Protein AF-A0A377VDW9-F1 (afdb_monomer)

Foldseek 3Di:
DDPPVPQEEEAEPPGDDPDADAQGWYWYWDDVVVVTGTFIFGDHVVDTDGDDVDPPD

Secondary structure (DSSP, 8-state):
------SEEEE-TT---SS--TTEEEEEEPPGGGT--EEEEEEETTEEEE--SS---

Sequence (57 aa):
MGSKDSNYQVVYRYEPLMKYVPGGWVLFQRPKSCGGGFWLGKTYDGVFMLELERPFL

Solvent-accessible surface area (backbone atoms only — not comparable to full-atom values): 3731 Å² total; per-residue (Å²): 141,78,85,68,86,58,84,50,48,79,31,54,76,97,52,73,78,89,72,89,44,78,72,35,36,37,32,41,45,44,56,66,93,73,77,31,64,64,48,54,26,31,34,46,94,96,44,76,46,77,64,66,100,60,85,85,126

Organism: Klebsiella pneumoniae (NCBI:txid573)

pLDDT: mean 84.0, std 15.73, range [33.31, 94.69]

Mean predicted aligned error: 6.71 Å

Nearest PDB structures (fo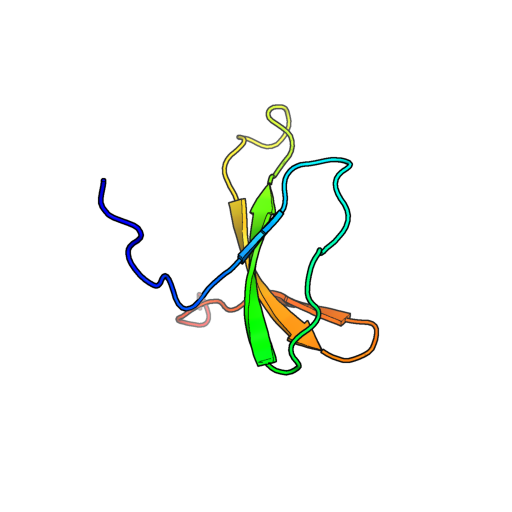ldseek):
  5jjp-assembly6_C  TM=6.293E-01  e=8.414E+00  Streptomyces sp. MJ635-86F5
  9b42-assembly1_H  TM=4.531E-01  e=2.282E+00  Pseudomonas virus Pa193

Structure (mmCIF, N/CA/C/O backbone):
data_AF-A0A377VDW9-F1
#
_entry.id   AF-A0A377VDW9-F1
#
loop_
_atom_site.group_PDB
_atom_site.id
_atom_site.type_symbol
_atom_site.label_atom_id
_atom_site.label_alt_id
_atom_site.label_comp_id
_atom_site.label_asym_id
_atom_site.label_entity_id
_atom_site.label_seq_id
_atom_site.pdbx_PDB_ins_code
_atom_site.Cartn_x
_atom_site.Cartn_y
_atom_site.Cartn_z
_atom_site.occupancy
_atom_site.B_iso_or_equiv
_atom_site.auth_seq_id
_atom_site.auth_comp_id
_atom_site.auth_asym_id
_atom_site.auth_atom_id
_atom_site.pdbx_PDB_model_num
ATOM 1 N N . MET A 1 1 ? 19.000 11.872 14.228 1.00 44.41 1 MET A N 1
ATOM 2 C CA . MET A 1 1 ? 18.084 12.306 15.306 1.00 44.41 1 MET A CA 1
ATOM 3 C C . MET A 1 1 ? 16.977 13.113 14.664 1.00 44.41 1 MET A C 1
ATOM 5 O O . MET A 1 1 ? 17.285 14.014 13.900 1.00 44.41 1 MET A O 1
ATOM 9 N N . GLY A 1 2 ? 15.726 12.724 14.886 1.00 33.31 2 GLY A N 1
ATOM 10 C CA . GLY A 1 2 ? 14.575 13.242 14.148 1.00 33.31 2 GLY A CA 1
ATOM 11 C C . GLY A 1 2 ? 13.661 12.103 13.724 1.00 33.31 2 GLY A C 1
ATOM 12 O O . GLY A 1 2 ? 13.329 11.977 12.550 1.00 33.31 2 GLY A O 1
ATOM 13 N N . SER A 1 3 ? 13.308 11.235 14.675 1.00 45.19 3 SER A N 1
ATOM 14 C CA . SER A 1 3 ? 12.131 10.378 14.581 1.00 45.19 3 SER A CA 1
ATOM 15 C C . SER A 1 3 ? 10.925 11.307 14.526 1.00 45.19 3 SER A C 1
ATOM 17 O O . SER A 1 3 ? 10.304 11.626 15.532 1.00 45.19 3 SER A O 1
ATOM 19 N N . LYS A 1 4 ? 10.673 11.852 13.338 1.00 51.44 4 LYS A N 1
ATOM 20 C CA . LYS A 1 4 ? 9.405 12.471 13.014 1.00 51.44 4 LYS A CA 1
ATOM 21 C C . LYS A 1 4 ? 8.424 11.319 13.119 1.00 51.44 4 LYS A C 1
ATOM 23 O O . LYS A 1 4 ? 8.515 10.421 12.280 1.00 51.44 4 LYS A O 1
ATOM 28 N N . ASP A 1 5 ? 7.609 11.317 14.177 1.00 57.09 5 ASP A N 1
ATOM 29 C CA . ASP A 1 5 ? 6.413 10.488 14.359 1.00 57.09 5 ASP A CA 1
ATOM 30 C C . ASP A 1 5 ? 5.538 10.651 13.120 1.00 57.09 5 ASP A C 1
ATOM 32 O O . ASP A 1 5 ? 4.603 11.443 13.025 1.00 57.09 5 ASP A O 1
ATOM 36 N N . SER A 1 6 ? 5.972 9.974 12.076 1.00 63.97 6 SER A N 1
ATOM 37 C CA . SER A 1 6 ? 5.317 9.924 10.806 1.00 63.97 6 SER A CA 1
ATOM 38 C C . SER A 1 6 ? 4.161 8.999 11.082 1.00 63.97 6 SER A C 1
ATOM 40 O O . SER A 1 6 ? 4.366 7.851 11.468 1.00 63.97 6 SER A O 1
ATOM 42 N N . ASN A 1 7 ? 2.942 9.507 10.940 1.00 83.94 7 ASN A N 1
ATOM 43 C CA . ASN A 1 7 ? 1.722 8.741 11.182 1.00 83.94 7 ASN A CA 1
ATOM 44 C C . ASN A 1 7 ? 1.500 7.655 10.103 1.00 83.94 7 ASN A C 1
ATOM 46 O O . ASN A 1 7 ? 0.366 7.315 9.784 1.00 83.94 7 ASN A O 1
ATOM 50 N N . TYR A 1 8 ? 2.587 7.176 9.490 1.00 87.75 8 TYR A N 1
ATOM 51 C CA . TYR A 1 8 ? 2.645 6.192 8.431 1.00 87.75 8 TYR A CA 1
ATOM 52 C C . TYR A 1 8 ? 3.835 5.248 8.632 1.00 87.75 8 TYR A C 1
ATOM 54 O O . TYR A 1 8 ? 4.875 5.624 9.171 1.00 87.75 8 TYR A O 1
ATOM 62 N N . GLN A 1 9 ? 3.693 4.022 8.142 1.00 92.50 9 GLN A N 1
ATOM 63 C CA . GLN A 1 9 ? 4.758 3.020 8.113 1.00 92.50 9 GLN A CA 1
ATOM 64 C C . GLN A 1 9 ? 5.324 2.899 6.699 1.00 92.50 9 GLN A C 1
ATOM 66 O O . GLN A 1 9 ? 4.592 3.061 5.728 1.00 92.50 9 GLN A O 1
ATOM 71 N N . VAL A 1 10 ? 6.612 2.595 6.560 1.00 93.75 10 VAL A N 1
ATOM 72 C CA . VAL A 1 10 ? 7.224 2.313 5.254 1.00 93.75 10 VAL A CA 1
ATOM 73 C C . VAL A 1 10 ? 7.536 0.829 5.184 1.00 93.75 10 VAL A C 1
ATOM 75 O O . VAL A 1 10 ? 8.247 0.311 6.041 1.00 93.75 10 VAL A O 1
ATOM 78 N N . VAL A 1 11 ? 7.019 0.155 4.161 1.00 94.69 11 VAL A N 1
ATOM 79 C CA . VAL A 1 11 ? 7.273 -1.263 3.911 1.00 94.69 11 VAL A CA 1
ATOM 80 C C . VAL A 1 11 ? 8.074 -1.398 2.625 1.00 94.69 11 VAL A C 1
ATOM 82 O O . VAL A 1 11 ? 7.629 -1.019 1.536 1.00 94.69 11 VAL A O 1
ATOM 85 N N . TYR A 1 12 ? 9.287 -1.924 2.765 1.00 94.50 12 TYR A N 1
ATOM 86 C CA . TYR A 1 12 ? 10.160 -2.212 1.638 1.00 94.50 12 TYR A CA 1
ATOM 87 C C . TYR A 1 12 ? 9.730 -3.486 0.921 1.00 94.50 12 TYR A C 1
ATOM 89 O O . TYR A 1 12 ? 9.000 -4.323 1.450 1.00 94.50 12 TYR A O 1
ATOM 97 N N . ARG A 1 13 ? 10.167 -3.629 -0.328 1.00 90.62 13 ARG A N 1
ATOM 98 C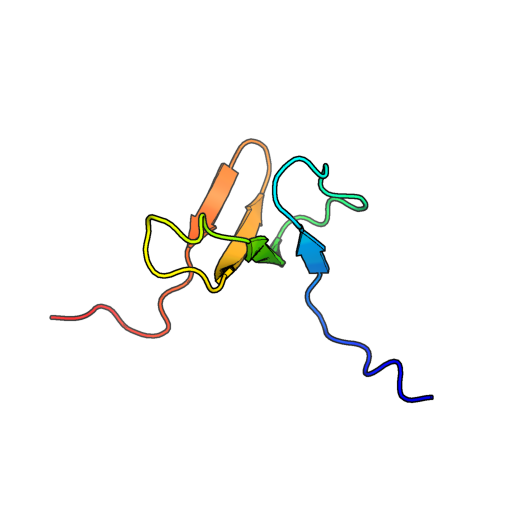 CA . ARG A 1 13 ? 9.847 -4.821 -1.102 1.00 90.62 13 ARG A CA 1
ATOM 99 C C . ARG A 1 13 ? 10.438 -6.048 -0.409 1.00 90.62 13 ARG A C 1
ATOM 101 O O . ARG A 1 13 ? 11.601 -6.021 -0.027 1.00 90.62 13 ARG A O 1
ATOM 108 N N . TYR A 1 14 ? 9.639 -7.110 -0.330 1.00 91.62 14 TYR A N 1
ATOM 109 C CA . TYR A 1 14 ? 9.959 -8.373 0.350 1.00 91.62 14 TYR A CA 1
ATOM 110 C C . TYR A 1 14 ? 9.958 -8.316 1.883 1.00 91.62 14 TYR A C 1
ATOM 112 O O . TYR A 1 14 ? 10.137 -9.356 2.508 1.00 91.62 14 TYR A O 1
ATOM 120 N N . GLU A 1 15 ? 9.668 -7.160 2.479 1.00 94.06 15 GLU A N 1
ATOM 121 C CA . GLU A 1 15 ? 9.465 -7.042 3.920 1.00 94.06 15 GLU A CA 1
ATOM 122 C C . GLU A 1 15 ? 7.974 -7.170 4.274 1.00 94.06 15 GLU A C 1
ATOM 124 O O . GLU A 1 15 ? 7.112 -6.687 3.528 1.00 94.06 15 GLU A O 1
ATOM 129 N N . PRO A 1 16 ? 7.633 -7.801 5.410 1.00 92.31 16 PRO A N 1
ATOM 130 C CA . PRO A 1 16 ? 6.269 -7.816 5.917 1.00 92.31 16 PRO A CA 1
ATOM 131 C C . PRO A 1 16 ? 5.891 -6.468 6.553 1.00 92.31 16 PRO A C 1
ATOM 133 O O . PRO A 1 16 ? 6.740 -5.685 6.984 1.00 92.31 16 PRO A O 1
ATOM 136 N N . LEU A 1 17 ? 4.587 -6.212 6.687 1.00 91.69 17 LEU A N 1
ATOM 137 C CA . LEU A 1 17 ? 4.093 -5.105 7.506 1.00 91.69 17 LEU A CA 1
ATOM 138 C C . LEU A 1 17 ? 4.338 -5.422 8.991 1.00 91.69 17 LEU A C 1
ATOM 140 O O . LEU A 1 17 ? 3.651 -6.267 9.559 1.00 91.69 17 LEU A O 1
ATOM 144 N N . MET A 1 18 ? 5.299 -4.738 9.621 1.00 89.62 18 MET A N 1
ATOM 145 C CA . MET A 1 18 ? 5.701 -5.022 11.009 1.00 89.62 18 MET A CA 1
ATOM 146 C C . MET A 1 18 ? 4.580 -4.804 12.031 1.00 89.62 18 MET A C 1
ATOM 148 O O . MET A 1 18 ? 4.490 -5.542 13.010 1.00 89.62 18 MET A O 1
ATOM 152 N N . LYS A 1 19 ? 3.731 -3.790 11.829 1.00 89.88 19 LYS A N 1
ATOM 153 C CA . LYS A 1 19 ? 2.605 -3.495 12.715 1.00 89.88 19 LYS A CA 1
ATOM 154 C C . LYS A 1 19 ? 1.355 -3.231 11.891 1.00 89.88 19 LYS 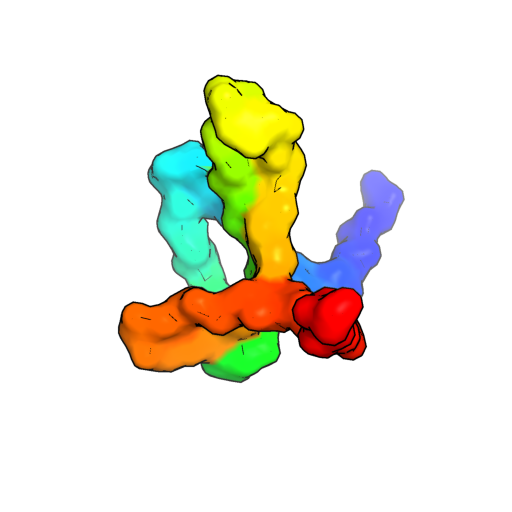A C 1
ATOM 156 O O . LYS A 1 19 ? 1.251 -2.225 11.196 1.00 89.88 19 LYS A O 1
ATOM 161 N N . TYR A 1 20 ? 0.372 -4.112 12.000 1.00 91.94 20 TYR A N 1
ATOM 162 C CA . TYR A 1 20 ? -0.935 -3.861 11.409 1.00 9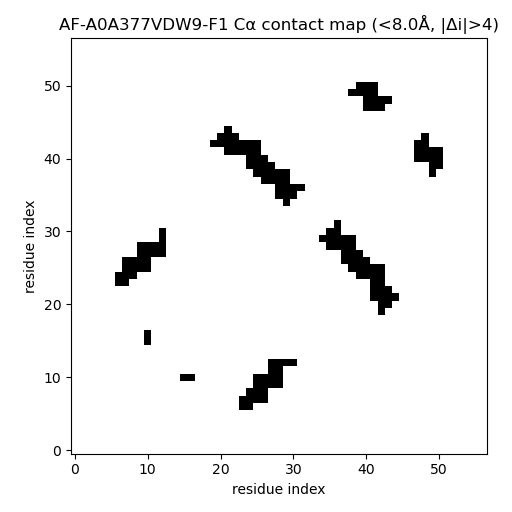1.94 20 TYR A CA 1
ATOM 163 C C . TYR A 1 20 ? -1.736 -2.882 12.278 1.00 91.94 20 TYR A C 1
ATOM 165 O O . TYR A 1 20 ? -1.866 -3.070 13.488 1.00 91.94 20 TYR A O 1
ATOM 173 N N . VAL A 1 21 ? -2.253 -1.825 11.650 1.00 92.12 21 VAL A N 1
ATOM 174 C CA . VAL A 1 21 ? -3.177 -0.859 12.255 1.00 92.12 21 VAL A CA 1
ATOM 175 C C . VAL A 1 21 ? -4.311 -0.636 11.250 1.00 92.12 21 VAL A C 1
ATOM 177 O O . VAL A 1 21 ? -4.041 -0.095 10.173 1.00 92.12 21 VAL A O 1
ATOM 180 N N . PRO A 1 22 ? -5.557 -1.039 11.554 1.00 94.50 22 PRO A N 1
ATOM 181 C CA . PRO A 1 22 ? -6.701 -0.769 10.686 1.00 94.50 22 PRO A CA 1
ATOM 182 C C . PRO A 1 22 ? -6.844 0.737 10.423 1.00 94.50 22 PRO A C 1
ATOM 184 O O . PRO A 1 22 ? -6.840 1.536 11.358 1.00 94.50 22 PRO A O 1
ATOM 187 N N . GLY A 1 23 ? -6.933 1.140 9.155 1.00 93.19 23 GLY A N 1
ATOM 188 C CA . GLY A 1 23 ? -6.968 2.547 8.742 1.00 93.19 23 GLY A CA 1
ATOM 189 C C . GLY A 1 23 ? -5.635 3.299 8.874 1.00 93.19 23 GLY A C 1
ATOM 190 O O . GLY A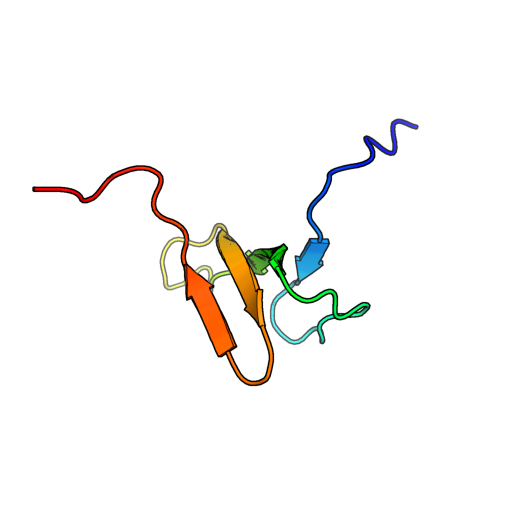 1 23 ? -5.586 4.496 8.591 1.00 93.19 23 GLY A O 1
ATOM 191 N N . GLY A 1 24 ? -4.559 2.624 9.290 1.00 92.88 24 GLY A N 1
ATOM 192 C CA . GLY A 1 24 ? -3.223 3.201 9.401 1.00 92.88 24 GLY A CA 1
ATOM 193 C C . GLY A 1 24 ? -2.597 3.467 8.035 1.00 92.88 24 GLY A C 1
ATOM 194 O O . GLY A 1 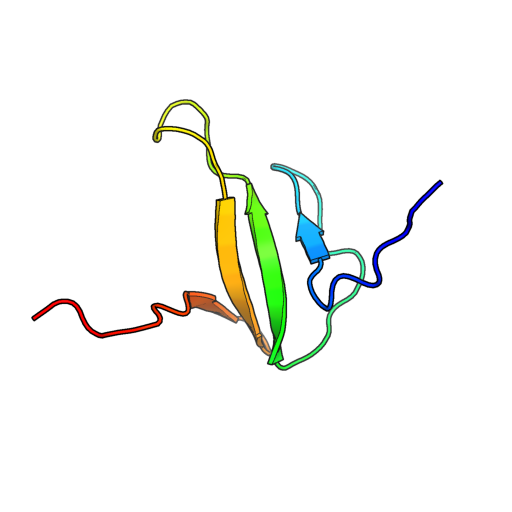24 ? -2.779 2.691 7.095 1.00 92.88 24 GLY A O 1
ATOM 195 N N . TRP A 1 25 ? -1.841 4.559 7.928 1.00 93.06 25 TRP A N 1
ATOM 196 C CA . TRP A 1 25 ? -1.151 4.918 6.693 1.00 93.06 25 TRP A CA 1
ATOM 197 C C . TRP A 1 25 ? 0.086 4.053 6.465 1.00 93.06 25 TRP A C 1
ATOM 199 O O . TRP A 1 25 ? 0.874 3.802 7.381 1.00 93.06 25 TRP A O 1
ATOM 209 N N . VAL A 1 26 ? 0.286 3.627 5.222 1.00 93.94 26 VAL A N 1
ATOM 210 C CA . VAL A 1 26 ? 1.432 2.813 4.817 1.00 93.94 26 VAL A CA 1
ATOM 211 C C . VAL A 1 26 ? 1.938 3.256 3.445 1.00 93.94 26 VAL A C 1
ATOM 213 O O . VAL A 1 26 ? 1.157 3.545 2.538 1.00 93.94 26 VAL A O 1
ATOM 216 N N . LEU A 1 27 ? 3.263 3.290 3.302 1.00 93.94 27 LEU A N 1
ATOM 217 C CA . LEU A 1 27 ? 3.990 3.446 2.049 1.00 93.94 27 LEU A CA 1
ATOM 218 C C . LEU A 1 27 ? 4.596 2.101 1.633 1.00 93.94 27 LEU A C 1
ATOM 220 O O . LEU A 1 27 ? 5.567 1.654 2.241 1.00 93.94 27 LEU A O 1
ATOM 224 N N . PHE A 1 28 ? 4.073 1.475 0.578 1.00 94.19 28 PHE A N 1
ATOM 225 C CA . PHE A 1 28 ? 4.649 0.247 0.010 1.00 94.19 28 PHE A CA 1
ATOM 226 C C . PHE A 1 28 ? 5.624 0.560 -1.122 1.00 94.19 28 PHE A C 1
ATOM 228 O O . PHE A 1 28 ? 5.268 1.238 -2.086 1.00 94.19 28 PHE A O 1
ATOM 235 N N . GLN A 1 29 ? 6.852 0.048 -1.042 1.00 94.44 29 GLN A N 1
ATOM 236 C CA . GLN A 1 29 ? 7.869 0.278 -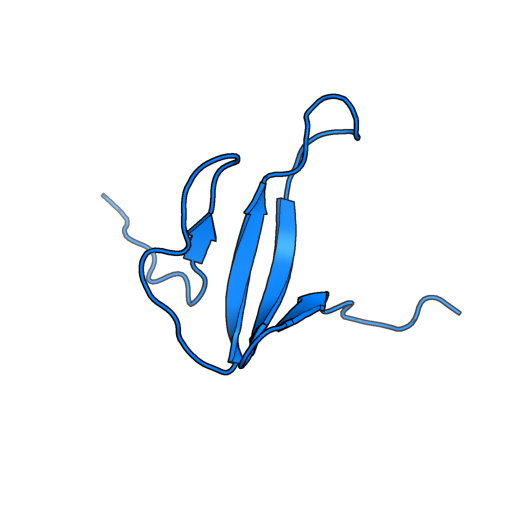2.067 1.00 94.44 29 GLN A CA 1
ATOM 237 C C . GLN A 1 29 ? 7.487 -0.369 -3.405 1.00 94.44 29 GLN A C 1
ATOM 239 O O . GLN A 1 29 ? 7.177 -1.558 -3.485 1.00 94.44 29 GLN A O 1
ATOM 244 N N . ARG A 1 30 ? 7.594 0.405 -4.489 1.00 92.69 30 ARG A N 1
ATOM 245 C CA . ARG A 1 30 ? 7.372 -0.082 -5.854 1.00 92.69 30 ARG A CA 1
ATOM 246 C C . ARG A 1 30 ? 8.652 -0.641 -6.480 1.00 92.69 30 ARG A C 1
ATOM 248 O O . ARG A 1 30 ? 9.753 -0.178 -6.169 1.00 92.69 30 ARG A O 1
ATOM 255 N N . PRO A 1 31 ?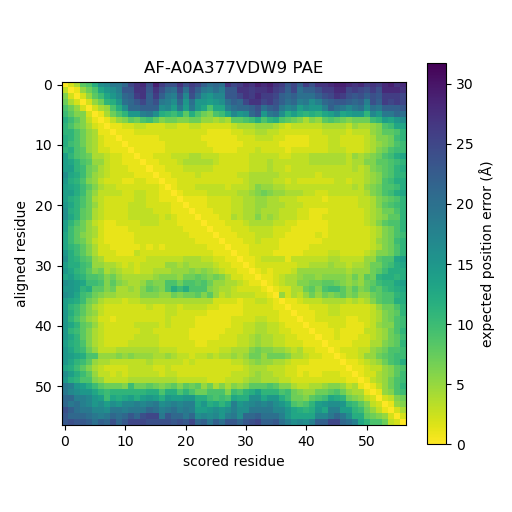 8.535 -1.594 -7.425 1.00 89.44 31 PRO A N 1
ATOM 256 C CA . PRO A 1 31 ? 9.660 -2.024 -8.246 1.00 89.44 31 PRO A CA 1
ATOM 257 C C . PRO A 1 31 ? 10.321 -0.840 -8.957 1.00 89.44 31 PRO A C 1
ATOM 259 O O . PRO A 1 31 ? 9.629 -0.012 -9.550 1.00 89.44 31 PRO A O 1
ATOM 262 N N . LYS A 1 32 ? 11.660 -0.809 -9.008 1.00 88.94 32 LYS A N 1
ATOM 263 C CA . LYS A 1 32 ? 12.389 0.163 -9.847 1.00 88.94 32 LYS A CA 1
ATOM 264 C C . LYS A 1 32 ? 12.011 0.046 -11.328 1.00 88.94 32 LYS A C 1
ATOM 266 O O . LYS A 1 32 ? 11.901 1.062 -12.001 1.00 88.94 32 LYS A O 1
ATOM 271 N N . SER A 1 33 ? 11.737 -1.171 -11.805 1.00 91.06 33 SER A N 1
ATOM 272 C CA . SER A 1 33 ? 11.251 -1.437 -13.168 1.00 91.06 33 SER A CA 1
ATOM 273 C C . SER A 1 33 ? 9.902 -0.779 -13.481 1.00 91.06 33 SER A C 1
ATOM 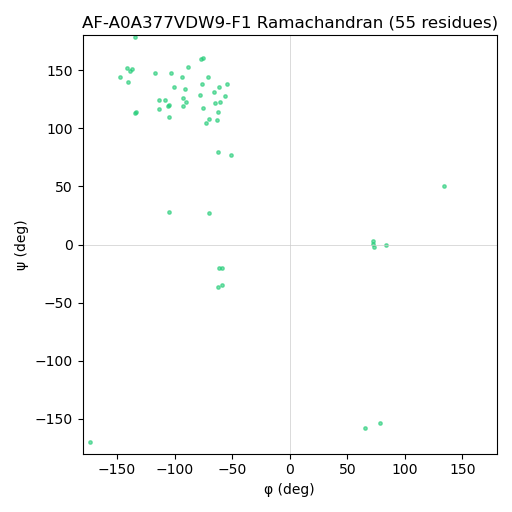275 O O . SER A 1 33 ? 9.579 -0.586 -14.643 1.00 91.06 33 SER A O 1
ATOM 277 N N . CYS A 1 34 ? 9.129 -0.410 -12.458 1.00 83.56 34 CYS A N 1
ATOM 278 C CA . CYS A 1 34 ? 7.837 0.267 -12.575 1.00 83.56 34 CYS A CA 1
ATOM 279 C C . CYS A 1 34 ? 7.944 1.765 -12.223 1.00 83.56 34 CYS A C 1
ATOM 281 O O . CYS A 1 34 ? 6.998 2.345 -11.696 1.00 83.56 34 CYS A O 1
ATOM 283 N N . GLY A 1 35 ? 9.116 2.377 -12.431 1.00 86.81 35 GLY A N 1
ATOM 284 C CA . GLY A 1 35 ? 9.384 3.783 -12.102 1.00 86.81 35 GLY A CA 1
ATOM 285 C C . GLY A 1 35 ? 9.782 4.038 -10.643 1.00 86.81 35 GLY A C 1
ATOM 286 O O . GLY A 1 35 ? 10.067 5.175 -10.277 1.00 86.81 35 GLY A O 1
ATOM 287 N N . GLY A 1 36 ? 9.843 3.000 -9.801 1.00 90.50 36 GLY A N 1
ATOM 288 C CA . GLY A 1 36 ? 10.229 3.121 -8.394 1.00 90.50 36 GLY A CA 1
ATOM 289 C C . GLY A 1 36 ? 9.236 3.929 -7.550 1.00 90.50 36 GLY A C 1
ATOM 290 O O . GLY A 1 36 ? 8.055 4.057 -7.884 1.00 90.50 36 GLY A O 1
ATOM 291 N N . GLY A 1 37 ? 9.711 4.456 -6.421 1.00 92.12 37 GLY A N 1
ATOM 292 C CA . GLY A 1 37 ? 8.890 5.202 -5.465 1.00 92.12 37 GLY A CA 1
ATOM 293 C C . GLY A 1 37 ? 8.040 4.301 -4.565 1.00 92.12 37 GLY A C 1
ATOM 294 O O . GLY A 1 37 ? 8.399 3.150 -4.308 1.00 92.12 37 GLY A O 1
ATOM 295 N N . PHE A 1 38 ? 6.921 4.841 -4.083 1.00 92.69 38 PHE A N 1
ATOM 296 C CA . PHE A 1 38 ? 6.049 4.191 -3.106 1.00 92.69 38 PHE A CA 1
ATOM 297 C C . PHE A 1 38 ? 4.571 4.365 -3.468 1.00 92.69 38 PHE A C 1
ATOM 299 O O . PHE A 1 38 ? 4.187 5.363 -4.076 1.00 92.69 38 PHE A O 1
ATOM 306 N N . TRP A 1 39 ? 3.751 3.396 -3.072 1.00 91.81 39 TRP A N 1
ATOM 307 C CA . TRP A 1 39 ? 2.299 3.524 -3.006 1.00 91.81 39 TRP A CA 1
ATOM 308 C C . TRP A 1 39 ? 1.897 4.024 -1.627 1.00 91.81 39 TRP A C 1
ATOM 310 O O . TRP A 1 39 ? 2.211 3.352 -0.649 1.00 91.81 39 TRP A O 1
ATOM 320 N N . LEU A 1 40 ? 1.196 5.155 -1.550 1.00 92.19 40 LEU A N 1
ATOM 321 C CA . LEU A 1 40 ? 0.571 5.626 -0.316 1.00 92.19 40 LEU A CA 1
ATOM 322 C C . LEU A 1 40 ? -0.860 5.098 -0.230 1.00 92.19 40 LEU A C 1
ATOM 324 O O . LEU A 1 40 ? -1.621 5.171 -1.194 1.00 92.19 40 LEU A O 1
ATOM 328 N N . GLY A 1 41 ? -1.227 4.578 0.932 1.00 93.69 41 GLY A N 1
ATOM 329 C CA . GLY A 1 41 ? -2.584 4.125 1.180 1.00 93.69 41 GLY A CA 1
ATOM 330 C C . GLY A 1 41 ? -2.805 3.721 2.625 1.00 93.69 41 GLY A C 1
ATOM 331 O O . GLY A 1 41 ? -1.953 3.954 3.486 1.00 93.69 41 GLY A O 1
ATOM 332 N N . LYS A 1 42 ? -3.954 3.097 2.875 1.00 93.75 42 LYS A N 1
ATOM 333 C CA . LYS A 1 42 ? -4.354 2.590 4.190 1.00 93.75 42 LYS A CA 1
ATOM 334 C C . LYS A 1 42 ? -4.513 1.077 4.174 1.00 93.75 42 LYS A C 1
ATOM 336 O O . LYS A 1 42 ? -4.914 0.493 3.166 1.00 93.75 42 LYS A O 1
ATOM 341 N N . THR A 1 43 ? -4.214 0.444 5.301 1.00 94.00 43 THR A N 1
ATOM 342 C CA . THR A 1 43 ? -4.390 -1.002 5.492 1.00 94.00 43 THR A CA 1
ATOM 343 C C . THR A 1 43 ? -5.658 -1.313 6.275 1.00 94.00 43 THR A C 1
ATOM 345 O O . THR A 1 43 ? -5.917 -0.688 7.300 1.00 94.00 43 THR A O 1
ATOM 348 N N . TYR A 1 44 ? -6.410 -2.310 5.821 1.00 94.00 44 TYR A N 1
ATOM 349 C CA . TYR A 1 44 ? -7.585 -2.872 6.487 1.00 94.00 44 TYR A CA 1
ATOM 350 C C . TYR A 1 44 ? -7.507 -4.403 6.444 1.00 94.00 44 TYR A C 1
ATOM 352 O O . TYR A 1 44 ? -6.575 -4.967 5.866 1.00 94.00 44 TYR A O 1
ATOM 360 N N . ASP A 1 45 ? -8.486 -5.084 7.039 1.00 93.31 45 ASP A N 1
ATOM 361 C CA . ASP A 1 45 ? -8.487 -6.540 7.109 1.00 93.31 45 ASP A CA 1
ATOM 362 C C . ASP A 1 45 ? -8.536 -7.144 5.703 1.00 93.31 45 ASP A C 1
ATOM 364 O O . ASP A 1 45 ? -9.488 -6.959 4.946 1.00 93.31 45 ASP A O 1
ATOM 368 N N . GLY A 1 46 ? -7.446 -7.822 5.340 1.00 89.56 46 GLY A N 1
ATOM 369 C CA . GLY A 1 46 ? -7.269 -8.476 4.045 1.00 89.56 46 GLY A CA 1
ATOM 370 C C . GLY A 1 46 ? -7.018 -7.546 2.854 1.00 89.56 46 GLY A C 1
ATOM 371 O O . GLY A 1 46 ? -6.815 -8.056 1.753 1.00 89.56 46 GLY A O 1
ATOM 372 N N . VAL A 1 47 ? -7.007 -6.217 3.026 1.00 92.06 47 VAL A N 1
ATOM 373 C CA . VAL A 1 47 ? -6.901 -5.278 1.894 1.00 92.06 47 VAL A CA 1
ATOM 374 C C . VAL A 1 47 ? -5.982 -4.085 2.161 1.00 92.06 47 VAL A C 1
ATOM 376 O O . VAL A 1 47 ? -5.871 -3.564 3.270 1.00 92.06 47 VAL A O 1
ATOM 379 N N . PHE A 1 48 ? -5.359 -3.604 1.086 1.00 92.56 48 PHE A N 1
ATOM 380 C CA . PHE A 1 48 ? -4.673 -2.316 1.027 1.00 92.56 48 PHE A CA 1
ATOM 381 C C . PHE A 1 48 ? -5.422 -1.405 0.054 1.00 92.56 48 PHE A C 1
ATOM 383 O O . PHE A 1 48 ? -5.629 -1.774 -1.103 1.00 92.56 48 PHE A O 1
ATOM 390 N N . MET A 1 49 ? -5.834 -0.227 0.521 1.00 93.56 49 MET A N 1
ATOM 391 C CA . MET A 1 49 ? -6.552 0.760 -0.282 1.00 93.56 49 MET A CA 1
ATOM 392 C C . MET A 1 49 ? -5.620 1.912 -0.639 1.00 93.56 49 MET A C 1
ATOM 394 O O . MET A 1 49 ? -5.124 2.610 0.247 1.00 93.56 49 MET A O 1
ATOM 398 N N . LEU A 1 50 ? -5.403 2.117 -1.939 1.00 91.00 50 LEU A N 1
ATOM 399 C CA . LEU A 1 50 ? -4.734 3.307 -2.454 1.00 91.00 50 LEU A CA 1
ATOM 400 C C . LEU A 1 50 ? -5.607 4.527 -2.152 1.00 91.00 50 LEU A C 1
ATOM 402 O O . LEU A 1 50 ? -6.754 4.581 -2.593 1.00 91.00 50 LEU A O 1
ATOM 406 N N . GLU A 1 51 ? -5.063 5.502 -1.428 1.00 81.19 51 GLU A N 1
ATOM 407 C CA . GLU A 1 51 ? -5.722 6.800 -1.294 1.00 81.19 51 GLU A CA 1
ATOM 408 C C . GLU A 1 51 ? -5.192 7.742 -2.367 1.00 81.19 51 GLU A C 1
ATOM 410 O O . GLU A 1 51 ? -4.002 8.049 -2.435 1.00 81.19 51 GLU A O 1
ATOM 415 N N . LEU A 1 52 ? -6.108 8.190 -3.216 1.00 74.56 52 LEU A N 1
ATOM 416 C CA . LEU A 1 52 ? -5.884 9.272 -4.154 1.00 74.56 52 LEU A CA 1
ATOM 417 C C . LEU A 1 52 ? -6.604 10.487 -3.582 1.00 74.56 52 LEU A C 1
ATOM 419 O O . LEU A 1 52 ? -7.816 10.441 -3.390 1.00 74.56 52 LEU A O 1
ATOM 423 N N . GLU A 1 53 ? -5.873 11.567 -3.306 1.00 63.06 53 GLU A N 1
ATOM 424 C CA . GLU A 1 53 ? -6.448 12.765 -2.676 1.00 63.06 53 GLU A CA 1
ATOM 425 C C . GLU A 1 53 ? -7.595 13.386 -3.494 1.00 63.06 53 GLU A C 1
ATOM 427 O O . GLU A 1 53 ? -8.410 14.123 -2.941 1.00 63.06 53 GLU A O 1
ATOM 432 N N . ARG A 1 54 ? -7.688 13.099 -4.803 1.00 62.56 54 ARG A N 1
ATOM 433 C CA . ARG A 1 54 ? -8.814 13.484 -5.667 1.00 62.56 54 ARG A CA 1
ATOM 434 C C . ARG A 1 54 ? -9.050 12.429 -6.751 1.00 62.56 54 ARG A C 1
ATOM 436 O O . ARG A 1 54 ? -8.068 11.899 -7.274 1.00 62.56 54 ARG A O 1
ATOM 443 N N . PRO A 1 55 ? -10.309 12.162 -7.149 1.00 60.81 55 PRO A N 1
ATOM 444 C CA . PRO A 1 55 ? -10.562 11.477 -8.407 1.00 60.81 55 PRO A CA 1
ATOM 445 C C . PRO A 1 55 ? -9.982 12.338 -9.530 1.00 60.81 55 PRO A C 1
ATOM 447 O O . PRO A 1 55 ? -10.316 13.518 -9.654 1.00 60.81 55 PRO A O 1
ATOM 450 N N . PHE A 1 56 ? -9.080 11.769 -10.322 1.00 61.56 56 PHE A N 1
ATOM 451 C CA . PHE A 1 56 ? -8.719 12.372 -11.597 1.00 61.56 56 PHE A CA 1
ATOM 452 C C . PHE A 1 56 ? -9.921 12.136 -12.521 1.00 61.56 56 PHE A C 1
ATOM 454 O O . PHE A 1 56 ? -10.179 10.993 -12.902 1.00 61.56 56 PHE A O 1
ATOM 461 N N . LEU A 1 57 ? -10.709 13.189 -12.753 1.00 48.66 57 LEU A N 1
ATOM 462 C CA . LEU A 1 57 ? -11.688 13.249 -13.840 1.00 48.66 57 LEU A CA 1
ATOM 463 C C . LEU A 1 57 ? -10.962 13.492 -15.164 1.00 48.66 57 LEU A C 1
ATOM 465 O O . LEU A 1 57 ? -9.998 14.293 -15.151 1.00 48.66 57 LEU A O 1
#

Radius of gyration: 12.52 Å; Cα contacts (8 Å, |Δi|>4): 79; chains: 1; bounding box: 30×22×29 Å